Protein AF-A0A4Y2PAB9-F1 (afdb_monomer_lite)

Organism: Araneus ventricosus (NCBI:txid182803)

pLDDT: mean 75.33, std 7.21, range [46.03, 82.38]

Structure (mmCIF, N/CA/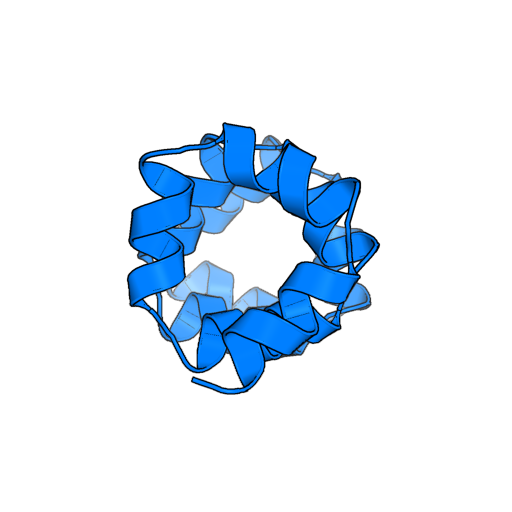C/O backbone):
data_AF-A0A4Y2PAB9-F1
#
_entry.id   AF-A0A4Y2PAB9-F1
#
loop_
_atom_site.group_PDB
_atom_site.id
_atom_site.type_symbol
_atom_site.label_atom_id
_atom_site.label_alt_id
_atom_site.label_comp_id
_atom_site.label_asym_id
_atom_site.label_entity_id
_atom_site.label_seq_id
_atom_site.pdbx_PDB_ins_code
_atom_site.Cartn_x
_atom_site.Cartn_y
_atom_site.Cartn_z
_atom_site.occupancy
_atom_site.B_iso_or_equiv
_atom_site.auth_seq_id
_atom_site.auth_comp_id
_atom_site.auth_asym_id
_atom_site.auth_atom_id
_atom_site.pdbx_PDB_model_num
ATOM 1 N N . MET A 1 1 ? 1.999 -14.974 -13.107 1.00 50.22 1 MET A N 1
ATOM 2 C CA . MET A 1 1 ? 0.785 -14.938 -12.265 1.00 50.22 1 MET A CA 1
ATOM 3 C C . MET A 1 1 ? 0.100 -13.565 -12.333 1.00 50.22 1 MET A C 1
ATOM 5 O O . MET A 1 1 ? -0.904 -13.390 -11.669 1.00 50.22 1 MET A O 1
ATOM 9 N N . PHE A 1 2 ? 0.550 -12.670 -13.230 1.00 52.84 2 PHE A N 1
ATOM 10 C CA . PHE A 1 2 ? 0.097 -11.278 -13.358 1.00 52.84 2 PHE A CA 1
ATOM 11 C C . PHE A 1 2 ? -0.803 -11.006 -14.584 1.00 52.84 2 PHE A C 1
ATOM 13 O O . PHE A 1 2 ? -1.410 -9.948 -14.677 1.00 52.84 2 PHE A O 1
ATOM 20 N N . ASP A 1 3 ? -0.984 -11.997 -15.474 1.00 49.16 3 ASP A N 1
ATOM 21 C CA . ASP A 1 3 ? -1.618 -11.881 -16.810 1.00 49.16 3 ASP A CA 1
ATOM 22 C C . ASP A 1 3 ? -3.105 -11.451 -16.843 1.00 49.16 3 ASP A C 1
ATOM 24 O O . ASP A 1 3 ? -3.778 -11.592 -17.869 1.00 49.16 3 ASP A O 1
ATOM 28 N N . LYS A 1 4 ? -3.688 -10.996 -15.730 1.00 54.25 4 LYS A N 1
ATOM 29 C CA . LYS A 1 4 ? -5.102 -10.604 -15.667 1.00 54.25 4 LYS A CA 1
ATOM 30 C C . LYS A 1 4 ? -5.357 -9.151 -15.303 1.00 54.25 4 LYS A C 1
ATOM 32 O O . LYS A 1 4 ? -6.514 -8.747 -15.432 1.00 54.25 4 LYS A O 1
ATOM 37 N N . ASN A 1 5 ? -4.342 -8.370 -14.929 1.00 63.94 5 ASN A N 1
ATOM 38 C CA . ASN A 1 5 ? -4.542 -6.960 -14.616 1.00 63.94 5 ASN A CA 1
ATOM 39 C C . ASN A 1 5 ? -3.598 -6.038 -15.417 1.00 63.94 5 ASN A C 1
ATOM 41 O O . ASN A 1 5 ? -2.448 -5.846 -15.030 1.00 63.94 5 ASN A O 1
ATOM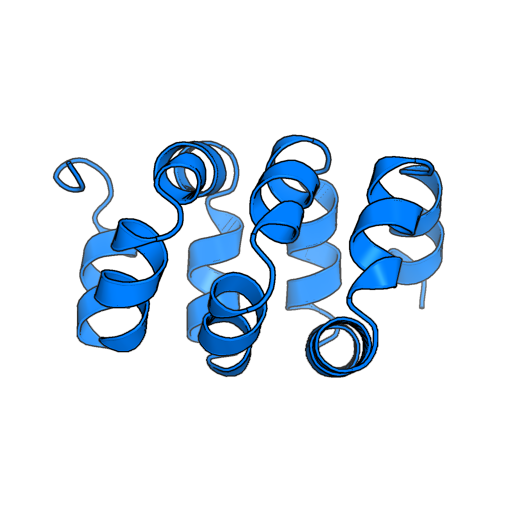 45 N N . PRO A 1 6 ? -4.077 -5.426 -16.518 1.00 67.12 6 PRO A N 1
ATOM 46 C CA . PRO A 1 6 ? -3.262 -4.558 -17.370 1.00 67.12 6 PRO A CA 1
ATOM 47 C C . PRO A 1 6 ? -2.670 -3.333 -16.657 1.00 67.12 6 PRO A C 1
ATOM 49 O O . PRO A 1 6 ? -1.709 -2.752 -17.157 1.00 67.12 6 PRO A O 1
ATOM 52 N N . SER A 1 7 ? -3.257 -2.893 -15.536 1.00 67.50 7 SER A N 1
ATOM 53 C CA . SER A 1 7 ? -2.704 -1.788 -14.741 1.00 67.50 7 SER A CA 1
ATOM 54 C C . SER A 1 7 ? -1.454 -2.207 -13.973 1.00 67.50 7 SER A C 1
ATOM 56 O O . SER A 1 7 ? -0.504 -1.431 -13.927 1.00 67.50 7 SER A O 1
ATOM 58 N N . ILE A 1 8 ? -1.424 -3.435 -13.449 1.00 68.19 8 ILE A N 1
ATOM 59 C CA . ILE A 1 8 ? -0.274 -3.995 -12.733 1.00 68.19 8 ILE A CA 1
ATOM 60 C C . ILE A 1 8 ? 0.917 -4.155 -13.685 1.00 68.19 8 ILE A C 1
ATOM 62 O O . ILE A 1 8 ? 2.018 -3.712 -13.362 1.00 68.19 8 ILE A O 1
ATOM 66 N N . ASP A 1 9 ? 0.694 -4.687 -14.892 1.00 74.12 9 ASP A N 1
ATOM 67 C CA . ASP A 1 9 ? 1.753 -4.835 -15.904 1.00 74.12 9 ASP A CA 1
ATOM 68 C C . ASP A 1 9 ? 2.410 -3.484 -16.243 1.00 74.12 9 ASP A C 1
ATOM 70 O O . ASP A 1 9 ? 3.634 -3.354 -16.265 1.00 74.12 9 ASP A O 1
ATOM 74 N N . ALA A 1 10 ? 1.598 -2.439 -16.438 1.00 75.62 10 ALA A N 1
ATOM 75 C CA . ALA A 1 10 ? 2.100 -1.091 -16.704 1.00 75.62 10 ALA A CA 1
ATOM 76 C C . ALA A 1 10 ? 2.854 -0.476 -15.509 1.00 75.62 10 ALA A C 1
ATOM 78 O O . ALA A 1 10 ? 3.651 0.448 -15.697 1.00 75.62 10 ALA A O 1
ATOM 79 N N . MET A 1 11 ? 2.595 -0.956 -14.291 1.00 74.75 11 MET A N 1
ATOM 80 C CA . MET A 1 11 ? 3.263 -0.499 -13.078 1.00 74.75 11 MET A CA 1
ATOM 81 C C . MET A 1 11 ? 4.653 -1.120 -12.941 1.00 74.75 11 MET A C 1
ATOM 83 O O . MET A 1 11 ? 5.609 -0.395 -12.663 1.00 74.75 11 MET A O 1
ATOM 87 N N . PHE A 1 12 ? 4.799 -2.418 -13.230 1.00 75.56 12 PHE A N 1
ATOM 88 C CA . PHE A 1 12 ? 6.103 -3.093 -13.281 1.00 75.56 12 PHE A CA 1
ATOM 89 C C . PHE A 1 12 ? 7.055 -2.443 -14.296 1.00 75.56 12 PHE A C 1
ATOM 91 O O . PHE A 1 12 ? 8.236 -2.254 -14.000 1.00 75.56 12 PHE A O 1
ATOM 98 N N . ASP A 1 13 ? 6.536 -1.997 -15.445 1.00 76.25 13 ASP A N 1
ATOM 99 C CA . ASP A 1 13 ? 7.325 -1.273 -16.454 1.00 76.25 13 ASP A CA 1
ATOM 100 C C . ASP A 1 13 ? 7.912 0.052 -15.928 1.00 76.25 13 ASP A C 1
ATOM 102 O O . ASP A 1 13 ? 8.989 0.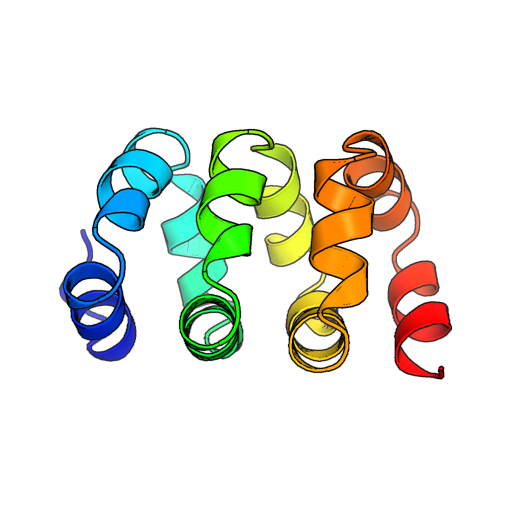481 -16.355 1.00 76.25 13 ASP A O 1
ATOM 106 N N . LYS A 1 14 ? 7.211 0.730 -15.010 1.00 73.31 14 LYS A N 1
ATOM 107 C CA . LYS A 1 14 ? 7.650 2.011 -14.428 1.00 73.31 14 LYS A CA 1
ATOM 108 C C . LYS A 1 14 ? 8.476 1.836 -13.159 1.00 73.31 14 LYS A C 1
ATOM 110 O O . LYS A 1 14 ? 9.365 2.649 -12.906 1.00 73.31 14 LYS A O 1
ATOM 115 N N . ASN A 1 15 ? 8.185 0.795 -12.387 1.00 72.94 15 ASN A N 1
ATOM 116 C CA . ASN A 1 15 ? 8.759 0.522 -11.077 1.00 72.94 15 ASN A CA 1
ATOM 117 C C . ASN A 1 15 ? 9.305 -0.918 -11.038 1.00 72.94 15 ASN A C 1
ATOM 119 O O . ASN A 1 15 ? 8.680 -1.813 -10.471 1.00 72.94 15 ASN A O 1
ATOM 123 N N . PRO A 1 16 ? 10.504 -1.164 -11.597 1.00 75.00 16 PRO A N 1
ATOM 124 C CA . PRO A 1 16 ? 11.100 -2.503 -11.622 1.00 75.00 16 PRO A CA 1
ATOM 125 C C . PRO A 1 16 ? 11.452 -3.053 -10.227 1.00 75.00 16 PRO A C 1
ATOM 127 O O . PRO A 1 16 ? 11.738 -4.239 -10.080 1.00 75.00 16 PRO A O 1
ATOM 130 N N . SER A 1 17 ? 11.433 -2.219 -9.181 1.00 75.69 17 SER A N 1
ATOM 131 C CA . SER A 1 17 ? 11.513 -2.654 -7.778 1.00 75.69 17 SER A CA 1
ATOM 132 C C . SER A 1 17 ? 10.333 -3.528 -7.354 1.00 75.69 17 SER A C 1
ATOM 134 O O . SER A 1 17 ? 10.504 -4.368 -6.469 1.00 75.69 17 SER A O 1
ATOM 136 N N . LEU A 1 18 ? 9.170 -3.378 -7.994 1.00 76.94 18 LEU A N 1
ATO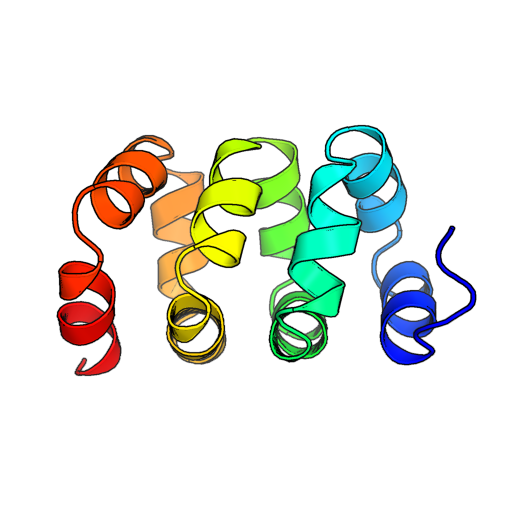M 137 C CA . LEU A 1 18 ? 7.976 -4.152 -7.668 1.00 76.94 18 LEU A CA 1
ATOM 138 C C . LEU A 1 18 ? 8.182 -5.645 -7.903 1.00 76.94 18 LEU A C 1
ATOM 140 O O . LEU A 1 18 ? 7.716 -6.432 -7.089 1.00 76.94 18 LEU A O 1
ATOM 144 N N . ASP A 1 19 ? 8.926 -6.057 -8.938 1.00 79.31 19 ASP A N 1
ATOM 145 C CA . ASP A 1 19 ? 9.171 -7.487 -9.211 1.00 79.31 19 ASP A CA 1
ATOM 146 C C . ASP A 1 19 ? 9.795 -8.168 -7.992 1.00 79.31 19 ASP A C 1
ATOM 148 O O . ASP A 1 19 ? 9.325 -9.191 -7.496 1.00 79.31 19 ASP A O 1
ATOM 152 N N . THR A 1 20 ? 10.823 -7.527 -7.438 1.00 80.62 20 THR A N 1
ATOM 153 C CA . THR A 1 20 ? 11.522 -8.037 -6.256 1.00 80.62 20 THR A CA 1
ATOM 154 C C . THR A 1 20 ? 10.635 -8.016 -5.009 1.00 80.62 20 THR A C 1
ATOM 156 O O . THR A 1 20 ? 10.795 -8.858 -4.124 1.00 80.62 20 THR A O 1
ATOM 159 N N . MET A 1 21 ? 9.712 -7.060 -4.926 1.00 82.38 21 MET A N 1
ATOM 160 C CA . MET A 1 21 ? 8.774 -6.941 -3.818 1.00 82.38 21 MET A CA 1
ATOM 161 C C . MET A 1 21 ? 7.713 -8.041 -3.855 1.00 82.38 21 MET A C 1
ATOM 163 O O . MET A 1 21 ? 7.526 -8.724 -2.851 1.00 82.38 21 MET A O 1
ATOM 167 N N . PHE A 1 22 ? 7.079 -8.279 -5.003 1.00 80.19 22 PHE A N 1
ATOM 168 C CA . PHE A 1 22 ? 6.105 -9.361 -5.181 1.00 80.19 22 PHE A CA 1
ATOM 169 C C . PHE A 1 22 ? 6.731 -10.746 -4.968 1.00 80.19 22 PHE A C 1
ATOM 171 O O . PHE A 1 22 ? 6.106 -11.612 -4.356 1.00 80.19 22 PHE A O 1
ATOM 178 N N . ASP A 1 23 ? 7.994 -10.935 -5.361 1.00 81.75 23 ASP A N 1
ATOM 179 C CA . ASP A 1 23 ? 8.737 -12.169 -5.081 1.00 81.75 23 ASP A CA 1
ATOM 180 C C . ASP A 1 23 ? 8.897 -12.442 -3.574 1.00 81.75 23 ASP A C 1
ATOM 182 O O . ASP A 1 23 ? 8.858 -13.596 -3.133 1.00 81.75 23 ASP A O 1
ATOM 186 N N . LYS A 1 24 ? 9.085 -11.397 -2.759 1.00 80.50 24 LYS A N 1
ATOM 187 C CA . LYS A 1 24 ? 9.187 -11.526 -1.293 1.00 80.50 24 LYS A CA 1
ATOM 188 C C . LYS A 1 24 ? 7.823 -11.628 -0.617 1.00 80.50 24 LYS A C 1
ATOM 190 O O . LYS A 1 24 ? 7.717 -12.265 0.431 1.00 80.50 24 LYS A O 1
ATOM 195 N N . ASN A 1 25 ? 6.814 -11.007 -1.217 1.00 78.88 25 ASN A N 1
ATOM 196 C CA . ASN A 1 25 ? 5.496 -10.780 -0.646 1.00 78.88 25 ASN A CA 1
ATOM 197 C C . ASN A 1 25 ? 4.398 -11.291 -1.596 1.00 78.88 25 ASN A C 1
ATOM 199 O O . ASN A 1 25 ? 3.663 -10.504 -2.192 1.00 78.88 25 ASN A O 1
ATOM 203 N N . PRO A 1 26 ? 4.223 -12.618 -1.721 1.00 78.56 26 PRO A N 1
ATOM 204 C CA . PRO A 1 26 ? 3.233 -13.197 -2.632 1.00 78.56 26 PRO A CA 1
ATOM 205 C C . PRO A 1 26 ? 1.782 -12.889 -2.226 1.00 78.56 26 PRO A C 1
ATOM 207 O O . PRO A 1 26 ? 0.859 -13.078 -3.014 1.00 78.56 26 PRO A O 1
ATOM 210 N N . SER A 1 27 ? 1.550 -12.418 -0.995 1.00 80.19 27 SER A N 1
ATOM 211 C CA . SER A 1 27 ? 0.252 -11.894 -0.559 1.00 80.19 27 SER A CA 1
ATOM 212 C C . SER A 1 27 ? -0.180 -10.655 -1.337 1.00 80.19 27 SER A C 1
ATOM 214 O O . SER A 1 27 ? -1.385 -10.443 -1.473 1.00 80.19 27 SER A O 1
ATOM 216 N N . LEU A 1 28 ? 0.764 -9.868 -1.867 1.00 78.75 28 LEU A N 1
ATOM 217 C CA . LEU A 1 28 ? 0.470 -8.632 -2.588 1.00 78.75 28 LEU A CA 1
ATOM 218 C C . LEU A 1 28 ? -0.424 -8.853 -3.796 1.00 78.75 28 LEU A C 1
ATOM 220 O O . LEU A 1 28 ? -1.314 -8.042 -4.007 1.00 78.75 28 LEU A O 1
ATOM 224 N N . ASP A 1 29 ? -0.281 -9.971 -4.511 1.00 79.19 29 ASP A N 1
ATOM 225 C CA . ASP A 1 29 ? -1.181 -10.319 -5.619 1.00 79.19 29 ASP A CA 1
ATOM 226 C C . ASP A 1 29 ? -2.648 -10.241 -5.185 1.00 79.19 29 ASP A C 1
ATOM 228 O O . ASP A 1 29 ? -3.484 -9.606 -5.823 1.00 79.19 29 ASP A O 1
ATOM 232 N N . THR A 1 30 ? -2.957 -10.836 -4.030 1.00 81.12 30 THR A N 1
ATOM 233 C CA . THR A 1 30 ? -4.320 -10.837 -3.488 1.00 81.12 30 THR A CA 1
ATOM 234 C C . THR A 1 30 ? -4.739 -9.458 -2.987 1.00 81.12 30 THR A C 1
ATOM 236 O O . THR A 1 30 ? -5.915 -9.105 -3.091 1.00 81.12 30 THR A O 1
ATOM 239 N N . VAL A 1 31 ? -3.800 -8.686 -2.432 1.00 82.38 31 VAL A N 1
ATOM 240 C CA . VAL A 1 31 ? -4.066 -7.324 -1.958 1.00 82.38 31 VAL A CA 1
ATOM 241 C C . VAL A 1 31 ? -4.433 -6.437 -3.143 1.00 82.38 31 VAL A C 1
ATOM 243 O O . VAL A 1 31 ? -5.503 -5.842 -3.132 1.00 82.38 31 VAL A O 1
ATOM 246 N N . PHE A 1 32 ? -3.609 -6.404 -4.188 1.00 79.81 32 PHE A N 1
ATOM 247 C CA . PHE A 1 32 ? -3.842 -5.611 -5.394 1.00 79.81 32 PHE A CA 1
ATOM 248 C C . PHE A 1 32 ? -5.128 -6.012 -6.128 1.00 79.81 32 PHE A C 1
ATOM 250 O O . PHE A 1 32 ? -5.877 -5.140 -6.567 1.00 79.81 32 PHE A O 1
ATOM 257 N N . ASP A 1 33 ? -5.454 -7.308 -6.174 1.00 79.38 33 ASP A N 1
ATOM 258 C CA . ASP A 1 33 ? -6.726 -7.787 -6.733 1.00 79.38 33 ASP A CA 1
ATOM 259 C C . ASP A 1 33 ? -7.954 -7.232 -5.986 1.00 79.38 33 ASP A C 1
ATOM 261 O O . ASP A 1 33 ? -9.000 -6.974 -6.590 1.00 79.38 33 ASP A O 1
ATOM 265 N N . LYS A 1 34 ? -7.860 -7.054 -4.662 1.00 79.50 34 LYS A N 1
ATOM 266 C CA . LYS A 1 34 ? -8.945 -6.493 -3.836 1.00 79.50 34 LYS A CA 1
ATOM 267 C C . LYS A 1 34 ? -8.942 -4.966 -3.808 1.00 79.50 34 LYS A C 1
ATOM 269 O O . LYS A 1 34 ? -10.004 -4.369 -3.622 1.00 79.50 34 LYS A O 1
ATOM 274 N N . ASN A 1 35 ? -7.774 -4.366 -4.007 1.00 79.31 35 ASN A N 1
ATOM 275 C CA . ASN A 1 35 ? -7.480 -2.957 -3.780 1.00 79.31 35 ASN A CA 1
ATOM 276 C C . ASN A 1 35 ? -6.845 -2.322 -5.033 1.00 79.31 35 ASN A C 1
ATOM 278 O O . ASN A 1 35 ? -5.672 -1.945 -5.022 1.00 79.31 35 ASN A O 1
ATOM 282 N N . PRO A 1 36 ? -7.606 -2.150 -6.131 1.00 77.00 36 PRO A N 1
ATOM 283 C CA . PRO A 1 36 ? -7.077 -1.597 -7.382 1.00 77.00 36 PRO A CA 1
ATOM 284 C C . PRO A 1 36 ? -6.645 -0.125 -7.263 1.00 77.00 36 PRO A C 1
ATOM 286 O O . PRO A 1 36 ? -5.945 0.398 -8.126 1.00 77.00 36 PRO A O 1
ATOM 289 N N . SER A 1 37 ? -7.046 0.577 -6.197 1.00 78.62 37 SER A N 1
ATOM 290 C CA . SER A 1 37 ? -6.538 1.915 -5.876 1.00 78.62 37 SER A CA 1
ATOM 291 C C . SER A 1 37 ? -5.044 1.927 -5.551 1.00 78.62 37 SER A C 1
ATOM 293 O O . SER A 1 37 ? -4.401 2.955 -5.780 1.00 78.62 37 SER A O 1
ATOM 295 N N . LEU A 1 38 ? -4.481 0.809 -5.076 1.00 79.00 38 LEU A N 1
ATOM 296 C CA . LEU A 1 38 ? -3.049 0.699 -4.804 1.00 79.00 38 LEU A CA 1
ATOM 297 C C . LEU A 1 38 ? -2.218 0.906 -6.067 1.00 79.00 38 LEU A C 1
ATOM 299 O O . LEU A 1 38 ? -1.218 1.611 -5.991 1.00 79.00 38 LEU A O 1
ATOM 303 N N . ASP A 1 39 ? -2.675 0.433 -7.232 1.00 78.12 39 ASP A N 1
ATOM 304 C CA . ASP A 1 39 ? -1.984 0.658 -8.512 1.00 78.12 39 ASP A CA 1
ATOM 305 C C . ASP A 1 39 ? -1.679 2.147 -8.726 1.00 78.12 39 ASP A C 1
ATOM 307 O O . ASP A 1 39 ? -0.557 2.571 -8.997 1.00 78.12 39 ASP A O 1
ATOM 311 N N . THR A 1 40 ? -2.701 2.984 -8.535 1.00 78.25 40 THR A N 1
ATOM 312 C CA . THR A 1 40 ? -2.566 4.436 -8.699 1.00 78.25 40 THR A CA 1
ATOM 313 C C . THR A 1 40 ? -1.686 5.047 -7.612 1.00 78.25 40 THR A C 1
ATOM 315 O O . THR A 1 40 ? -0.983 6.028 -7.861 1.00 78.25 40 THR A O 1
ATOM 318 N N . MET A 1 41 ? -1.728 4.487 -6.406 1.00 80.19 41 MET A N 1
ATOM 319 C CA . MET A 1 41 ? -0.965 4.991 -5.277 1.00 80.19 41 MET A CA 1
ATOM 320 C C . MET A 1 41 ? 0.537 4.757 -5.461 1.00 80.19 41 MET A C 1
ATOM 322 O O . MET A 1 41 ? 1.326 5.683 -5.282 1.00 80.19 41 MET A O 1
ATOM 326 N N . PHE A 1 42 ? 0.933 3.556 -5.871 1.00 78.88 42 PHE A N 1
ATOM 327 C CA . PHE A 1 42 ? 2.322 3.219 -6.171 1.00 78.88 42 PHE A CA 1
ATOM 328 C C . PHE A 1 42 ? 2.864 3.989 -7.383 1.00 78.88 42 PHE A C 1
ATOM 330 O O . PHE A 1 42 ? 4.019 4.417 -7.377 1.00 78.88 42 PHE A O 1
ATOM 337 N N . ASP A 1 43 ? 2.017 4.265 -8.379 1.00 77.25 43 ASP A N 1
ATOM 338 C CA . ASP A 1 43 ? 2.356 5.155 -9.497 1.00 77.25 43 ASP A CA 1
ATOM 339 C C . ASP A 1 43 ? 2.683 6.590 -9.026 1.00 77.25 43 ASP A C 1
ATOM 341 O O . ASP A 1 43 ? 3.551 7.255 -9.597 1.00 77.25 43 ASP A O 1
ATOM 345 N N . LYS A 1 44 ? 1.994 7.095 -7.991 1.00 76.88 44 LYS A N 1
ATOM 346 C CA . LYS A 1 44 ? 2.228 8.442 -7.433 1.00 76.88 44 LYS A CA 1
ATOM 347 C C . LYS A 1 44 ? 3.339 8.481 -6.386 1.00 76.88 44 LYS A C 1
ATOM 349 O O . LYS A 1 44 ? 4.019 9.502 -6.278 1.00 76.88 44 LYS A O 1
ATOM 354 N N . ASN A 1 45 ? 3.518 7.396 -5.634 1.00 76.50 45 ASN A N 1
ATOM 355 C CA . ASN A 1 45 ? 4.403 7.315 -4.477 1.00 76.50 45 ASN A CA 1
ATOM 356 C C . ASN A 1 45 ? 5.362 6.115 -4.595 1.00 76.50 45 ASN A C 1
ATOM 358 O O . ASN A 1 45 ? 5.189 5.110 -3.906 1.00 76.50 45 ASN A O 1
ATOM 362 N N . PRO A 1 46 ? 6.446 6.228 -5.386 1.00 73.69 46 PRO A N 1
ATOM 363 C CA . PRO A 1 46 ? 7.418 5.141 -5.558 1.00 73.69 46 PRO A CA 1
ATOM 364 C C . PRO A 1 46 ? 8.138 4.736 -4.261 1.00 73.69 46 PRO A C 1
ATOM 366 O O . PRO A 1 46 ? 8.744 3.673 -4.170 1.00 73.69 46 PRO A O 1
ATOM 369 N N . SER A 1 47 ? 8.107 5.585 -3.226 1.00 75.25 47 SER A N 1
ATOM 370 C CA . SER A 1 47 ? 8.651 5.252 -1.904 1.00 75.25 47 SER A CA 1
ATOM 371 C C . SER A 1 47 ? 7.903 4.112 -1.211 1.00 75.25 47 SER A C 1
ATOM 373 O O . SER A 1 47 ? 8.479 3.476 -0.326 1.00 75.25 47 SER A O 1
ATOM 375 N N . LEU A 1 48 ? 6.656 3.837 -1.607 1.00 77.38 48 LEU A N 1
ATOM 376 C CA . LEU A 1 48 ? 5.886 2.713 -1.083 1.00 77.38 48 LEU A CA 1
ATOM 377 C C . LEU A 1 48 ? 6.513 1.372 -1.415 1.00 77.38 48 LEU A C 1
ATOM 379 O O . LEU A 1 48 ? 6.496 0.503 -0.548 1.00 77.38 48 LEU A O 1
ATOM 383 N N . ASP A 1 49 ? 7.112 1.225 -2.602 1.00 78.31 49 ASP A N 1
ATOM 384 C CA . ASP A 1 49 ? 7.812 0.001 -3.002 1.00 78.31 49 ASP A CA 1
ATOM 385 C C . ASP A 1 49 ? 8.766 -0.417 -1.892 1.00 78.31 49 ASP A C 1
ATOM 387 O O . ASP A 1 49 ? 8.690 -1.509 -1.347 1.00 78.31 49 ASP A O 1
ATOM 391 N N . THR A 1 50 ? 9.614 0.526 -1.476 1.00 78.44 50 THR A N 1
ATOM 392 C CA . THR A 1 50 ? 10.623 0.303 -0.439 1.00 78.44 50 THR A CA 1
ATOM 393 C C . THR A 1 50 ? 9.996 0.021 0.927 1.00 78.44 50 THR A C 1
ATOM 395 O O . THR A 1 50 ? 10.572 -0.718 1.728 1.00 78.44 50 THR A O 1
ATOM 398 N N . MET A 1 51 ? 8.841 0.618 1.217 1.00 79.88 51 MET A N 1
ATOM 399 C CA . MET A 1 51 ? 8.147 0.455 2.490 1.00 79.88 51 MET A CA 1
ATOM 400 C C . MET A 1 51 ? 7.584 -0.961 2.630 1.00 79.88 51 MET A C 1
ATOM 402 O O . MET A 1 51 ? 7.864 -1.638 3.618 1.00 79.88 51 MET A O 1
ATOM 406 N N . PHE A 1 52 ? 6.868 -1.435 1.614 1.00 80.19 52 PHE A N 1
ATOM 407 C CA . PHE A 1 52 ? 6.345 -2.796 1.554 1.00 80.19 52 PHE A CA 1
ATOM 408 C C . PHE A 1 52 ? 7.456 -3.847 1.439 1.00 80.19 52 PHE A C 1
ATOM 410 O O . PHE A 1 52 ? 7.374 -4.900 2.072 1.00 80.19 52 PHE A O 1
ATOM 417 N N . ASP A 1 53 ? 8.547 -3.538 0.732 1.00 79.56 53 ASP A N 1
ATOM 418 C CA . ASP A 1 53 ? 9.724 -4.412 0.652 1.00 79.56 53 ASP A CA 1
ATOM 419 C C . ASP A 1 53 ? 10.347 -4.685 2.030 1.00 79.56 53 ASP A C 1
ATOM 421 O O . ASP A 1 53 ? 10.849 -5.779 2.304 1.00 79.56 53 ASP A O 1
ATOM 425 N N . LYS A 1 54 ? 10.353 -3.674 2.908 1.00 77.94 54 LYS A N 1
ATOM 426 C CA . LYS A 1 54 ? 10.868 -3.793 4.279 1.00 77.94 54 LYS A CA 1
ATOM 427 C C . LYS A 1 54 ? 9.834 -4.345 5.250 1.00 77.94 54 LYS A C 1
ATOM 429 O O . LYS A 1 54 ? 10.223 -4.866 6.297 1.00 77.94 54 LYS A O 1
ATOM 434 N N . ASN A 1 55 ? 8.549 -4.171 4.954 1.00 78.25 55 ASN A N 1
ATOM 435 C CA . ASN A 1 55 ? 7.495 -4.334 5.935 1.00 78.25 55 ASN A CA 1
ATOM 436 C C . ASN A 1 55 ? 6.312 -5.149 5.406 1.00 78.25 55 ASN A C 1
ATOM 438 O O . ASN A 1 55 ? 5.254 -4.635 5.059 1.00 78.25 55 ASN A O 1
ATOM 442 N N . THR A 1 56 ? 6.504 -6.465 5.427 1.00 75.06 56 THR A N 1
ATOM 443 C CA . THR A 1 56 ? 5.529 -7.470 4.971 1.00 75.06 56 THR A CA 1
ATOM 444 C C . THR A 1 56 ? 4.187 -7.444 5.721 1.00 75.06 56 THR A C 1
ATOM 446 O O . THR A 1 56 ? 3.202 -8.004 5.246 1.00 75.06 56 THR A O 1
ATOM 449 N N . SER A 1 57 ? 4.102 -6.804 6.901 1.00 78.44 57 SER A N 1
ATOM 450 C CA . SER A 1 57 ? 2.819 -6.669 7.604 1.00 78.44 57 SER A CA 1
ATOM 451 C C . SER A 1 57 ? 1.867 -5.679 6.938 1.00 78.44 57 SER A C 1
ATOM 453 O O . SER A 1 57 ? 0.660 -5.785 7.164 1.00 78.44 57 SER A O 1
ATOM 455 N N . LEU A 1 58 ? 2.376 -4.781 6.089 1.00 79.56 58 LEU A N 1
ATOM 456 C CA . LEU A 1 58 ? 1.553 -3.844 5.327 1.00 79.56 58 LEU A CA 1
ATOM 457 C C . LEU A 1 58 ? 0.584 -4.570 4.406 1.00 79.56 58 LEU A C 1
ATOM 459 O O . LEU A 1 58 ? -0.583 -4.200 4.362 1.00 79.56 58 LEU A O 1
ATOM 463 N N . ASP A 1 59 ? 1.011 -5.654 3.757 1.00 81.06 59 ASP A N 1
ATOM 464 C CA . ASP A 1 59 ? 0.142 -6.473 2.911 1.00 81.06 59 ASP A CA 1
ATOM 465 C C . ASP A 1 59 ? -1.130 -6.883 3.656 1.00 81.06 59 ASP A C 1
ATOM 467 O O . ASP A 1 59 ? -2.248 -6.707 3.182 1.00 81.06 59 ASP A O 1
ATOM 471 N N . THR A 1 60 ? -0.952 -7.408 4.870 1.00 80.56 60 THR A N 1
ATOM 472 C CA . THR A 1 60 ? -2.059 -7.884 5.703 1.00 80.56 60 THR A CA 1
ATOM 473 C C . THR A 1 60 ? -2.948 -6.729 6.157 1.00 80.56 60 THR A C 1
ATOM 475 O O . THR A 1 60 ? -4.163 -6.896 6.280 1.00 80.56 60 THR A O 1
ATOM 478 N N . MET A 1 61 ? -2.351 -5.565 6.398 1.00 82.06 61 MET A N 1
ATOM 479 C CA . MET A 1 61 ? -3.062 -4.362 6.803 1.00 82.06 61 MET A CA 1
ATOM 480 C C . MET A 1 61 ? -3.945 -3.815 5.688 1.00 82.06 61 MET A C 1
ATOM 482 O O . MET A 1 61 ? -5.129 -3.565 5.925 1.00 82.06 61 MET A O 1
ATOM 486 N N . PHE A 1 62 ? -3.412 -3.704 4.474 1.00 81.12 62 PHE A N 1
ATOM 487 C CA . PHE A 1 62 ?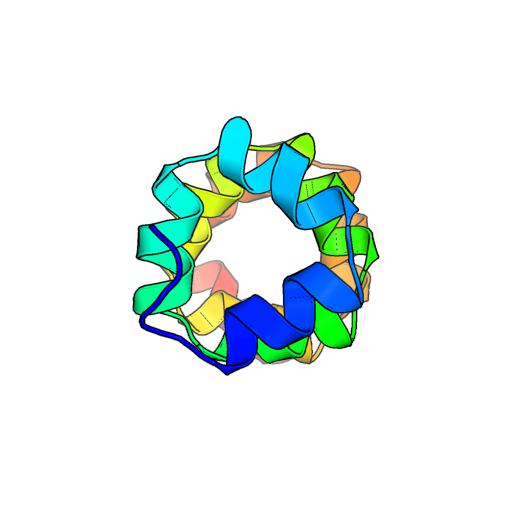 -4.173 -3.288 3.301 1.00 81.12 62 PHE A CA 1
ATOM 488 C C . PHE A 1 62 ? -5.216 -4.338 2.885 1.00 81.12 62 PHE A C 1
ATOM 490 O O . PHE A 1 62 ? -6.323 -3.970 2.498 1.00 81.12 62 PHE A O 1
ATOM 497 N N . ASP A 1 63 ? -4.941 -5.639 3.057 1.00 81.94 63 ASP A N 1
ATOM 498 C CA . ASP A 1 63 ? -5.933 -6.703 2.814 1.00 81.94 63 ASP A CA 1
ATOM 499 C C . ASP A 1 63 ? -7.167 -6.576 3.722 1.00 81.94 63 ASP A C 1
ATOM 501 O O . ASP A 1 63 ? -8.301 -6.809 3.296 1.00 81.94 63 ASP A O 1
ATOM 505 N N . LYS A 1 64 ? -6.953 -6.219 4.995 1.00 80.31 64 LYS A N 1
ATOM 506 C CA . LYS A 1 64 ? -8.026 -6.092 5.994 1.00 80.31 64 LYS A CA 1
ATOM 507 C C . LYS A 1 64 ? -8.734 -4.747 5.947 1.00 80.31 64 LYS A C 1
ATOM 509 O O . LYS A 1 64 ? -9.914 -4.688 6.293 1.00 80.31 64 LYS A O 1
ATOM 514 N N . ASN A 1 65 ? -8.026 -3.690 5.556 1.00 78.38 65 ASN A N 1
ATOM 515 C CA . ASN A 1 65 ? -8.518 -2.320 5.617 1.00 78.38 65 ASN A CA 1
ATOM 516 C C . ASN A 1 65 ? -8.332 -1.597 4.265 1.00 78.38 65 ASN A C 1
ATOM 518 O O . ASN A 1 65 ? -7.464 -0.734 4.138 1.00 78.38 65 ASN A O 1
ATOM 522 N N . PRO A 1 66 ? -9.195 -1.872 3.267 1.00 75.75 66 PRO A N 1
ATOM 523 C CA . PRO A 1 66 ? -9.160 -1.211 1.953 1.00 75.75 66 PRO A CA 1
ATOM 524 C C . PRO A 1 66 ? -9.288 0.320 2.006 1.00 75.75 66 PRO A C 1
ATOM 526 O O . PRO A 1 66 ? -8.890 1.031 1.090 1.00 75.75 66 PRO A O 1
ATOM 529 N N . SER A 1 67 ? -9.871 0.861 3.083 1.00 76.75 67 SER A N 1
ATOM 530 C CA . SER A 1 67 ? -9.976 2.309 3.307 1.00 76.75 67 SER A CA 1
ATOM 531 C C . SER A 1 67 ? -8.620 3.002 3.404 1.00 76.75 67 SER A C 1
ATOM 533 O O . SER A 1 67 ? -8.531 4.202 3.128 1.00 76.75 67 SER A O 1
ATOM 535 N N . LEU A 1 68 ? -7.573 2.264 3.776 1.00 77.31 68 LEU A N 1
ATOM 536 C CA . LEU A 1 68 ? -6.225 2.796 3.889 1.00 77.31 68 LEU A CA 1
ATOM 537 C C . LEU A 1 68 ? -5.696 3.285 2.553 1.00 77.31 68 LEU A C 1
ATOM 539 O O . LEU A 1 68 ? -5.083 4.344 2.545 1.00 77.31 68 LEU A O 1
ATOM 543 N N . ASP A 1 69 ? -6.004 2.609 1.443 1.00 77.69 69 ASP A N 1
ATOM 544 C CA . ASP A 1 69 ? -5.589 3.021 0.097 1.00 77.69 69 ASP A CA 1
ATOM 545 C C . ASP A 1 69 ? -5.886 4.498 -0.158 1.00 77.69 69 ASP A C 1
ATOM 547 O O . ASP A 1 69 ? -5.043 5.261 -0.618 1.00 77.69 69 ASP A O 1
ATOM 551 N N . THR A 1 70 ? -7.107 4.917 0.179 1.00 76.06 70 THR A N 1
ATOM 552 C CA . THR A 1 70 ? -7.582 6.280 -0.070 1.00 76.06 70 THR A CA 1
ATOM 553 C C . THR A 1 70 ? -6.882 7.290 0.835 1.00 76.06 70 THR A C 1
ATOM 555 O O . THR A 1 70 ? -6.588 8.408 0.413 1.00 76.06 70 THR A O 1
ATOM 558 N N . MET A 1 71 ? -6.622 6.914 2.085 1.00 77.88 71 MET A N 1
ATOM 559 C CA . MET A 1 71 ? -5.937 7.761 3.060 1.00 77.88 71 MET A CA 1
ATOM 560 C C . MET A 1 71 ? -4.481 8.000 2.646 1.00 77.88 71 MET A C 1
ATOM 562 O O . MET A 1 71 ? -3.984 9.127 2.664 1.00 77.88 71 MET A O 1
ATOM 566 N N . PHE A 1 72 ? -3.825 6.932 2.228 1.00 76.31 72 PHE A N 1
ATOM 567 C CA . PHE A 1 72 ? -2.447 6.908 1.787 1.00 76.31 72 PHE A CA 1
ATOM 568 C C . PHE A 1 72 ? -2.274 7.620 0.422 1.00 76.31 72 PHE A C 1
ATOM 570 O O . PHE A 1 72 ? -1.358 8.428 0.271 1.00 76.31 72 PHE A O 1
ATOM 577 N N . ASP A 1 73 ? -3.212 7.476 -0.526 1.00 75.69 73 ASP A N 1
ATOM 578 C CA . ASP A 1 73 ? -3.217 8.232 -1.797 1.00 75.69 73 ASP A CA 1
ATOM 579 C C . ASP A 1 73 ? -3.344 9.755 -1.592 1.00 75.69 73 ASP A C 1
ATOM 581 O O . ASP A 1 73 ? -2.769 10.548 -2.341 1.00 75.69 73 ASP A O 1
ATOM 585 N N . LYS A 1 74 ? -4.075 10.191 -0.557 1.00 75.06 74 LYS A N 1
ATOM 586 C CA . LYS A 1 74 ? -4.240 11.618 -0.230 1.00 75.06 74 LYS A CA 1
ATOM 587 C C . LYS A 1 74 ? -3.085 12.198 0.581 1.00 75.06 74 LYS A C 1
ATOM 589 O O . LYS A 1 74 ? -2.866 13.409 0.525 1.00 75.06 74 LYS A O 1
ATOM 594 N N . ASN A 1 75 ? -2.388 11.382 1.371 1.00 74.62 75 ASN A N 1
ATOM 595 C CA . ASN A 1 75 ? -1.426 11.867 2.354 1.00 74.62 75 ASN A CA 1
ATOM 596 C C . ASN A 1 75 ? -0.100 11.103 2.291 1.00 74.62 75 ASN A C 1
ATOM 598 O O . ASN A 1 75 ? 0.192 10.236 3.109 1.00 74.62 75 ASN A O 1
ATOM 602 N N . THR A 1 76 ? 0.761 11.556 1.384 1.00 69.62 76 THR A N 1
ATOM 603 C CA . THR A 1 76 ? 2.127 11.046 1.175 1.00 69.62 76 THR A CA 1
ATOM 604 C C . THR A 1 76 ? 3.039 11.169 2.404 1.00 69.62 76 THR A C 1
ATOM 606 O O . THR A 1 76 ? 4.092 10.535 2.486 1.00 69.62 76 THR A O 1
ATOM 609 N N . SER A 1 77 ? 2.657 11.971 3.408 1.00 76.38 77 SER A N 1
ATOM 610 C CA . SER A 1 77 ? 3.405 12.048 4.671 1.00 76.38 77 SER A CA 1
ATOM 611 C C . SER A 1 77 ? 3.235 10.782 5.516 1.00 76.38 77 SER A C 1
ATOM 613 O O . SER A 1 77 ? 4.100 10.491 6.348 1.00 76.38 77 SER A O 1
ATOM 615 N N . LEU A 1 78 ? 2.151 10.027 5.307 1.00 76.12 78 LEU A N 1
ATOM 616 C CA . LEU A 1 78 ? 1.921 8.744 5.968 1.00 76.12 78 LEU A CA 1
ATOM 617 C C . LEU A 1 78 ? 2.947 7.709 5.520 1.00 76.12 78 LEU A C 1
ATOM 619 O O . LEU A 1 78 ? 3.519 7.050 6.382 1.00 76.12 78 LEU A O 1
ATOM 623 N N . ASP A 1 79 ? 3.285 7.658 4.232 1.00 75.56 79 ASP A N 1
ATOM 624 C CA . ASP A 1 79 ? 4.326 6.776 3.685 1.00 75.56 79 ASP A CA 1
ATOM 625 C C . ASP A 1 79 ? 5.627 6.926 4.487 1.00 75.56 79 ASP A C 1
ATOM 627 O O . ASP A 1 79 ? 6.210 5.970 4.994 1.00 75.56 79 ASP A O 1
ATOM 631 N N . THR A 1 80 ? 6.044 8.176 4.710 1.00 77.12 80 THR A N 1
ATOM 632 C CA . THR A 1 80 ? 7.257 8.477 5.482 1.00 77.12 80 THR A CA 1
ATOM 633 C C . THR A 1 80 ? 7.111 8.109 6.961 1.00 77.12 80 THR A C 1
ATOM 635 O O . THR A 1 80 ? 8.089 7.739 7.618 1.00 77.12 80 THR A O 1
ATOM 638 N N . MET A 1 81 ? 5.913 8.256 7.527 1.00 79.50 81 MET A N 1
ATOM 639 C CA . MET A 1 81 ? 5.650 7.953 8.932 1.00 79.50 81 MET A CA 1
ATOM 640 C C . MET A 1 81 ? 5.745 6.451 9.205 1.00 79.50 81 MET A C 1
ATOM 642 O O . MET A 1 81 ? 6.339 6.059 10.215 1.00 79.50 81 MET A O 1
ATOM 646 N N . PHE A 1 82 ? 5.204 5.643 8.298 1.00 77.44 82 PHE A N 1
ATOM 647 C CA . PHE A 1 82 ? 5.217 4.190 8.373 1.00 77.44 82 PHE A CA 1
ATOM 648 C C . PHE A 1 82 ? 6.593 3.596 8.039 1.00 77.44 82 PHE A C 1
ATOM 650 O O .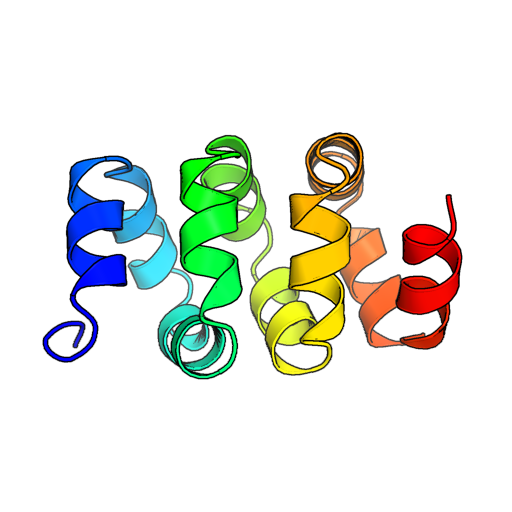 PHE A 1 82 ? 7.050 2.730 8.781 1.00 77.44 82 PHE A O 1
ATOM 657 N N . ASP A 1 83 ? 7.328 4.125 7.048 1.00 76.00 83 ASP A N 1
ATOM 658 C CA . ASP A 1 83 ? 8.721 3.697 6.786 1.00 76.00 83 ASP A CA 1
ATOM 659 C C . ASP A 1 83 ? 9.626 3.932 8.011 1.00 76.00 83 ASP A C 1
ATOM 661 O O . ASP A 1 83 ? 10.503 3.125 8.324 1.00 76.00 83 ASP A O 1
ATOM 665 N N . LYS A 1 84 ? 9.382 5.008 8.774 1.00 81.06 84 LYS A N 1
ATOM 666 C CA . LYS A 1 84 ? 10.118 5.293 10.019 1.00 81.06 84 LYS A CA 1
ATOM 667 C C . LYS A 1 84 ? 9.614 4.517 11.233 1.00 81.06 84 LYS A C 1
ATOM 669 O O . LYS A 1 84 ? 10.378 4.346 12.182 1.00 81.06 84 LYS A O 1
ATOM 674 N N . ASN A 1 85 ? 8.351 4.092 11.242 1.00 81.81 85 ASN A N 1
ATOM 675 C CA . ASN A 1 85 ? 7.726 3.425 12.384 1.00 81.81 85 ASN A CA 1
ATOM 676 C C . ASN A 1 85 ? 6.898 2.206 11.937 1.00 81.81 85 ASN A C 1
ATOM 678 O O . ASN A 1 85 ? 5.668 2.264 11.977 1.00 81.81 85 ASN A O 1
ATOM 682 N N . PRO A 1 86 ? 7.549 1.070 11.625 1.00 74.19 86 PRO A N 1
ATOM 683 C CA . PRO A 1 86 ? 6.873 -0.168 11.208 1.00 74.19 86 PRO A CA 1
ATOM 684 C C . PRO A 1 86 ? 5.828 -0.691 12.206 1.00 74.19 86 PRO A C 1
ATOM 686 O O . PRO A 1 86 ? 4.898 -1.409 11.862 1.00 74.19 86 PRO A O 1
ATOM 689 N N . SER A 1 87 ? 5.953 -0.327 13.486 1.00 81.19 87 SER A N 1
ATOM 690 C CA . SER A 1 87 ? 4.973 -0.691 14.514 1.00 81.19 87 SER A CA 1
ATOM 691 C C . SER A 1 87 ? 3.593 -0.058 14.303 1.00 81.19 87 SER A C 1
ATOM 693 O O . SER A 1 87 ? 2.629 -0.506 14.929 1.00 81.19 87 SER A O 1
ATOM 695 N N . LEU A 1 88 ? 3.492 0.995 13.480 1.00 79.06 88 LEU A N 1
ATOM 696 C CA . LEU A 1 88 ? 2.216 1.620 13.140 1.00 79.06 88 LEU A CA 1
ATOM 697 C C . LEU A 1 88 ? 1.310 0.647 12.396 1.00 79.06 88 LEU A C 1
ATOM 699 O O . LEU A 1 88 ? 0.126 0.612 12.715 1.00 79.06 88 LEU A O 1
ATOM 703 N N . ASP A 1 89 ? 1.855 -0.224 11.548 1.00 75.31 89 ASP A N 1
ATOM 704 C CA . ASP A 1 89 ? 1.082 -1.262 10.866 1.00 75.31 89 ASP A CA 1
ATOM 705 C C . ASP A 1 89 ? 0.250 -2.067 11.850 1.00 75.31 89 ASP A C 1
ATOM 707 O O . ASP A 1 89 ? -0.966 -2.165 11.750 1.00 75.31 89 ASP A O 1
ATOM 711 N N . THR A 1 90 ? 0.917 -2.579 12.887 1.00 77.69 90 THR A N 1
ATOM 712 C CA . THR A 1 90 ? 0.284 -3.412 13.910 1.00 77.69 90 THR A CA 1
ATOM 713 C C . THR A 1 90 ? -0.759 -2.627 14.705 1.00 77.69 90 THR A C 1
ATOM 715 O O . THR A 1 90 ? -1.711 -3.209 15.231 1.00 77.69 90 THR A O 1
ATOM 718 N N . MET A 1 91 ? -0.575 -1.313 14.846 1.00 80.69 91 MET A N 1
ATOM 719 C CA . MET A 1 91 ? -1.504 -0.444 15.560 1.00 80.69 91 MET A CA 1
ATOM 720 C C . MET A 1 91 ? -2.789 -0.224 14.759 1.00 80.69 91 MET A C 1
ATOM 722 O O . MET A 1 91 ? -3.872 -0.340 15.333 1.00 80.69 91 MET A O 1
ATOM 726 N N . PHE A 1 92 ? -2.671 0.033 13.459 1.00 76.94 92 PHE A N 1
ATOM 727 C CA . PHE A 1 92 ? -3.811 0.154 12.552 1.00 76.94 92 PHE A CA 1
ATOM 728 C C . PHE A 1 92 ? -4.517 -1.193 12.352 1.00 76.94 92 PHE A C 1
ATOM 730 O O . PHE A 1 92 ? -5.739 -1.259 12.464 1.00 76.94 92 PHE A O 1
ATOM 737 N N . ASP A 1 93 ? -3.768 -2.294 12.238 1.00 74.62 93 ASP A N 1
ATOM 738 C CA . ASP A 1 93 ? -4.317 -3.657 12.170 1.00 74.62 93 ASP A CA 1
ATOM 739 C C . ASP A 1 93 ? -5.225 -3.995 13.356 1.00 74.62 93 ASP A C 1
ATOM 741 O O . ASP A 1 93 ? -6.251 -4.663 13.220 1.00 74.62 93 ASP A O 1
ATOM 745 N N . LYS A 1 94 ? -4.832 -3.550 14.554 1.00 80.38 94 LYS A N 1
ATOM 746 C CA . LYS A 1 94 ? -5.593 -3.776 15.789 1.00 80.38 94 LYS A CA 1
ATOM 747 C C . LYS A 1 94 ? -6.684 -2.743 16.016 1.00 80.38 94 LYS A C 1
ATOM 749 O O . LYS A 1 94 ? -7.550 -2.969 16.863 1.00 80.38 94 LYS A O 1
ATOM 754 N N . ASN A 1 95 ? -6.627 -1.609 15.326 1.00 79.69 95 ASN A N 1
ATOM 755 C CA . ASN A 1 95 ? -7.561 -0.520 15.528 1.00 79.69 95 ASN A CA 1
ATOM 756 C C . ASN A 1 95 ? -7.938 0.165 14.203 1.00 79.69 95 ASN A C 1
ATOM 758 O O . ASN A 1 95 ? -7.518 1.298 13.967 1.00 79.69 95 ASN A O 1
ATOM 762 N N . PRO A 1 96 ? -8.816 -0.467 13.399 1.00 71.12 96 PRO A N 1
ATOM 763 C CA . PRO A 1 96 ? -9.281 0.071 12.113 1.00 71.12 96 PRO A CA 1
ATOM 764 C C . PRO A 1 96 ? -9.982 1.432 12.221 1.00 71.12 96 PRO A C 1
ATOM 766 O O . PRO A 1 96 ? -10.180 2.141 11.242 1.00 71.12 96 PRO A O 1
ATOM 769 N N . SER A 1 97 ? -10.403 1.829 13.430 1.00 75.69 97 SER A N 1
ATOM 770 C CA . SER A 1 97 ? -10.988 3.157 13.644 1.00 75.69 97 SER A CA 1
ATOM 771 C C . SER A 1 97 ? -9.972 4.292 13.463 1.00 75.69 97 SER A C 1
ATOM 773 O O . SER A 1 97 ? -10.381 5.430 13.211 1.00 75.69 97 SER A O 1
ATOM 775 N N . LEU A 1 98 ? -8.667 3.996 13.543 1.00 73.81 98 LEU A N 1
ATOM 776 C CA . LEU A 1 98 ? -7.602 4.961 13.273 1.00 73.81 98 LEU A CA 1
ATOM 777 C C . LEU A 1 98 ? -7.639 5.446 11.823 1.00 73.81 98 LEU A C 1
ATOM 779 O O . LEU A 1 98 ? -7.468 6.644 11.608 1.00 73.81 98 LEU A O 1
ATOM 783 N N . ASP A 1 99 ? -7.980 4.584 10.866 1.00 67.94 99 ASP A N 1
ATOM 784 C CA . ASP A 1 99 ? -8.157 4.933 9.451 1.00 67.94 99 ASP A CA 1
ATOM 785 C C . ASP A 1 99 ? -9.054 6.169 9.305 1.00 67.94 99 ASP A C 1
ATOM 787 O O . ASP A 1 99 ? -8.701 7.166 8.679 1.00 67.94 99 ASP A O 1
ATOM 791 N N . THR A 1 100 ? -10.201 6.158 9.994 1.00 67.12 100 THR A N 1
ATOM 792 C CA . THR A 1 100 ? -11.180 7.253 9.929 1.00 67.12 100 THR A CA 1
ATOM 793 C C . THR A 1 100 ? -10.747 8.526 10.653 1.00 67.12 100 THR A C 1
ATOM 795 O O . THR A 1 100 ? -11.285 9.599 10.369 1.00 67.12 100 THR A O 1
ATOM 798 N N . MET A 1 101 ? -9.815 8.435 11.609 1.00 68.56 101 MET A N 1
ATOM 799 C CA . MET A 1 101 ? -9.260 9.616 12.277 1.00 68.56 101 MET A CA 1
ATOM 800 C C . MET A 1 101 ? -8.280 10.351 11.372 1.00 68.56 101 MET A C 1
ATOM 802 O O . MET A 1 101 ? -8.261 11.580 11.371 1.00 68.56 101 MET A O 1
ATOM 806 N N . PHE A 1 102 ? -7.482 9.608 10.610 1.00 65.69 102 PHE A N 1
ATOM 807 C CA . PHE A 1 102 ? -6.474 10.186 9.734 1.00 65.69 102 PHE A CA 1
ATOM 808 C C . PHE A 1 102 ? -7.021 10.585 8.355 1.00 65.69 102 PHE A C 1
ATOM 810 O O . PHE A 1 102 ? -6.489 11.524 7.778 1.00 65.69 102 PHE A O 1
ATOM 817 N N . ASP A 1 103 ? -8.107 9.976 7.863 1.00 62.84 103 ASP A N 1
ATOM 818 C CA . ASP A 1 103 ? -8.779 10.398 6.613 1.00 62.84 103 ASP A CA 1
ATOM 819 C C . ASP A 1 103 ? -9.562 11.729 6.756 1.00 62.84 103 ASP A C 1
ATOM 821 O O . ASP A 1 103 ? -10.017 12.306 5.770 1.00 62.84 103 ASP A O 1
ATOM 825 N N . LYS A 1 104 ? -9.737 12.244 7.986 1.00 54.19 104 LYS A N 1
ATOM 826 C CA . LYS A 1 104 ? -10.442 13.514 8.275 1.00 54.19 104 LYS A CA 1
ATOM 827 C C . LYS A 1 104 ? -9.541 14.745 8.429 1.00 54.19 104 LYS A C 1
ATOM 829 O O . LYS A 1 104 ? -10.082 15.834 8.633 1.00 54.19 104 LYS A O 1
ATOM 834 N N . ASN A 1 105 ? -8.222 14.582 8.354 1.00 46.03 105 ASN A N 1
ATOM 835 C CA . ASN A 1 105 ? -7.249 15.680 8.399 1.00 46.03 105 ASN A CA 1
ATOM 836 C C . ASN A 1 105 ? -6.659 15.934 7.014 1.00 46.03 105 ASN A C 1
ATOM 838 O O . ASN A 1 105 ? -6.379 17.120 6.733 1.00 46.03 105 ASN A O 1
#

Secondary structure (DSSP, 8-state):
--TT-HHHHHHHHH-THHHHHHHH-THHHHHHHH-THHHHHHHH-THHHHHHHH-THHHHHHHH-THHHHHHHH-HHHHHHHHH-THHHHHHHH-THHHHHHTT-

Radius of gyration: 12.9 Å; chains: 1; bounding box: 23×31×33 Å

Sequence (105 aa):
MFDKNPSIDAMFDKNPSLDTMFDKNPSLDTVFDKNPSLDTMFDKNPSLDTMFDKNTSLDTMFDKNPSLDTMFDKNTSLDTMFDKNPSLDTMFDKNPSLDTMFDKN

Foldseek 3Di:
DCVPDPLVVVLCVVQVLVVVLCVVAVLVVVLCVVAVLVSVLCVVAVLVSVLSSVANLVSVLSSVASLVSVLCSVDVVVSVVCSVPVCVSVVCVVPVVVSVVSSVD